Protein AF-A0A2E1FG38-F1 (afdb_monomer_lite)

Secondary structure (DSSP, 8-state):
-HHHHHHHHHHHHHHHHHHHHHHHHHHHHHTTSS--TTHHHHHHHHHHHHHHHHHHHTT--

Foldseek 3Di:
DVVLVVVLCVQLVVLVVQLVVLVVVLVCCVVVVDDDPCNVVSVVSNVVSVVSNCVSCVPVD

Radius of gyration: 14.33 Å; chains: 1; bounding box: 35×15×38 Å

Structure (mmCIF, N/CA/C/O backbone):
data_AF-A0A2E1FG38-F1
#
_entry.id   AF-A0A2E1FG38-F1
#
loop_
_atom_site.group_PDB
_atom_site.id
_atom_site.type_symbol
_atom_site.label_atom_id
_atom_site.label_alt_id
_atom_site.label_comp_id
_atom_site.label_asym_id
_atom_site.label_entity_id
_atom_site.label_seq_id
_atom_site.pdbx_PDB_ins_code
_atom_site.Cartn_x
_atom_site.Cartn_y
_atom_site.Cartn_z
_atom_site.occupancy
_atom_site.B_iso_or_equiv
_atom_site.auth_seq_id
_atom_site.auth_comp_id
_atom_site.auth_asym_id
_atom_site.auth_atom_id
_atom_site.pdbx_PDB_model_num
ATOM 1 N N . ASN A 1 1 ? 15.793 2.872 -24.271 1.00 67.19 1 ASN A N 1
ATOM 2 C CA . ASN A 1 1 ? 14.666 2.201 -24.959 1.00 67.19 1 ASN A CA 1
ATOM 3 C C . ASN A 1 1 ? 13.351 2.876 -24.534 1.00 67.19 1 ASN A C 1
ATOM 5 O O . ASN A 1 1 ? 12.849 2.571 -23.459 1.00 67.19 1 ASN A O 1
ATOM 9 N N . LYS A 1 2 ? 12.847 3.866 -25.295 1.00 73.81 2 LYS A N 1
ATOM 10 C CA . LYS A 1 2 ? 11.706 4.742 -24.911 1.00 73.81 2 LYS A CA 1
ATOM 11 C C . LYS A 1 2 ? 10.402 3.964 -24.678 1.00 73.81 2 LYS A C 1
ATOM 13 O O . LYS A 1 2 ? 9.681 4.245 -23.729 1.00 73.81 2 LYS A O 1
ATOM 18 N N . LEU A 1 3 ? 10.174 2.924 -25.479 1.00 78.50 3 LEU A N 1
ATOM 19 C CA . LEU A 1 3 ? 9.046 1.999 -25.333 1.00 78.50 3 LEU A CA 1
ATOM 20 C C . LEU A 1 3 ? 9.062 1.275 -23.978 1.00 78.50 3 LEU A C 1
ATOM 22 O O . LEU A 1 3 ? 8.031 1.150 -23.335 1.00 78.50 3 LEU A O 1
ATOM 26 N N . SER A 1 4 ? 10.237 0.868 -23.491 1.00 79.19 4 SER A N 1
ATOM 27 C CA . SER A 1 4 ? 10.366 0.228 -22.173 1.00 79.19 4 SER A CA 1
ATOM 28 C C . SER A 1 4 ? 10.049 1.180 -21.013 1.00 79.19 4 SER A C 1
ATOM 30 O O . SER A 1 4 ? 9.586 0.726 -19.970 1.00 79.19 4 SER A O 1
ATOM 32 N N . ILE A 1 5 ? 10.289 2.485 -21.175 1.00 80.88 5 ILE A N 1
ATOM 33 C CA . ILE A 1 5 ? 9.933 3.500 -20.171 1.00 80.88 5 ILE A CA 1
ATOM 34 C C . ILE A 1 5 ? 8.413 3.681 -20.142 1.00 80.88 5 ILE A C 1
ATOM 36 O O . ILE A 1 5 ? 7.811 3.502 -19.089 1.00 80.88 5 ILE A O 1
ATOM 40 N N . GLN A 1 6 ? 7.781 3.905 -21.298 1.00 86.31 6 GLN A N 1
ATOM 41 C CA . GLN A 1 6 ? 6.321 4.053 -21.390 1.00 86.31 6 GLN A CA 1
ATOM 42 C C . GLN A 1 6 ? 5.565 2.820 -20.886 1.00 86.31 6 GLN A C 1
ATOM 44 O O . GLN A 1 6 ? 4.599 2.946 -20.139 1.00 86.31 6 GLN A O 1
ATOM 49 N N . THR A 1 7 ? 6.018 1.614 -21.236 1.00 85.00 7 THR A N 1
ATOM 50 C CA . THR A 1 7 ? 5.399 0.383 -20.727 1.00 85.00 7 THR A CA 1
ATOM 51 C C . THR A 1 7 ? 5.483 0.295 -19.203 1.00 85.00 7 THR A C 1
ATOM 53 O O . THR A 1 7 ? 4.541 -0.177 -18.575 1.00 85.00 7 THR A O 1
ATOM 56 N N . ARG A 1 8 ? 6.568 0.778 -18.584 1.00 83.25 8 ARG A N 1
ATOM 57 C CA . ARG A 1 8 ? 6.687 0.819 -17.119 1.00 83.25 8 ARG A CA 1
ATOM 58 C C . ARG A 1 8 ? 5.787 1.876 -16.497 1.00 83.25 8 ARG A C 1
ATOM 60 O O . ARG A 1 8 ? 5.134 1.578 -15.505 1.00 83.25 8 ARG A O 1
ATOM 67 N N . GLU A 1 9 ? 5.703 3.067 -17.080 1.00 86.69 9 GLU A N 1
ATOM 68 C CA . GLU A 1 9 ? 4.799 4.127 -16.609 1.00 86.69 9 GLU A CA 1
ATOM 69 C C . GLU A 1 9 ? 3.335 3.667 -16.619 1.00 86.69 9 GLU A C 1
ATOM 71 O O . GLU A 1 9 ? 2.616 3.880 -15.642 1.00 86.69 9 GLU A O 1
ATOM 76 N N . ASN A 1 10 ? 2.929 2.924 -17.654 1.00 90.62 10 ASN A N 1
ATOM 77 C CA . ASN A 1 10 ? 1.591 2.332 -17.754 1.00 90.62 10 ASN A CA 1
ATOM 78 C C . ASN A 1 10 ? 1.292 1.287 -16.664 1.00 90.62 10 ASN A C 1
ATOM 80 O O . ASN A 1 10 ? 0.126 1.011 -16.395 1.00 90.62 10 ASN A O 1
ATOM 84 N N . VAL A 1 11 ? 2.318 0.705 -16.033 1.00 90.56 11 VAL A N 1
ATOM 85 C CA . VAL A 1 11 ? 2.171 -0.232 -14.905 1.00 90.56 11 VAL A CA 1
ATOM 86 C C . VAL A 1 11 ? 2.246 0.503 -13.566 1.00 90.56 11 VAL A C 1
ATOM 88 O O . VAL A 1 11 ? 1.441 0.242 -12.676 1.00 90.56 11 VAL A O 1
ATOM 91 N N . VAL A 1 12 ? 3.185 1.439 -13.421 1.00 93.06 12 VAL A N 1
ATOM 92 C CA . VAL A 1 12 ? 3.421 2.191 -12.178 1.00 93.06 12 VAL A CA 1
ATOM 93 C C . VAL A 1 12 ? 2.241 3.097 -11.842 1.00 93.06 12 VAL A C 1
ATOM 95 O O . VAL A 1 12 ? 1.801 3.136 -10.695 1.00 93.06 12 VAL A O 1
ATOM 98 N N . MET A 1 13 ? 1.695 3.810 -12.827 1.00 94.44 13 MET A N 1
ATOM 99 C CA . MET A 1 13 ? 0.677 4.822 -12.559 1.00 94.44 13 MET A CA 1
ATOM 100 C C . MET A 1 13 ? -0.608 4.218 -11.945 1.00 94.44 13 MET A C 1
ATOM 102 O O . MET A 1 13 ? -1.014 4.665 -10.869 1.00 94.44 13 MET A O 1
ATOM 106 N N . PRO A 1 14 ? -1.188 3.125 -12.484 1.00 96.50 14 PRO A N 1
ATOM 107 C CA . PRO A 1 14 ? -2.312 2.444 -11.836 1.00 96.50 14 PRO A CA 1
ATOM 108 C C . PRO A 1 14 ? -1.999 1.923 -10.426 1.00 96.50 14 PRO A C 1
ATOM 110 O O . PRO A 1 14 ? -2.844 2.007 -9.534 1.00 96.50 14 PRO A O 1
ATO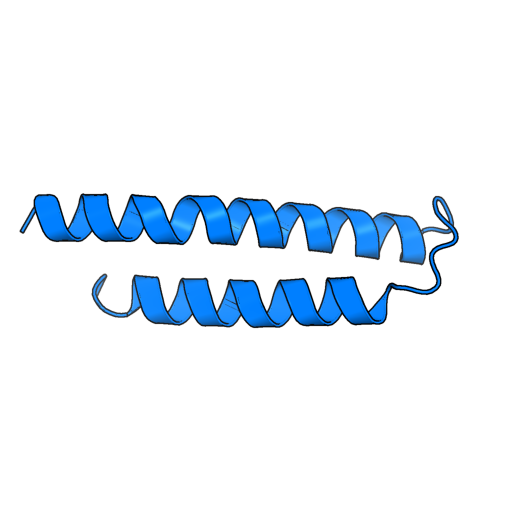M 113 N N . LEU A 1 15 ? -0.789 1.400 -10.200 1.00 96.69 15 LEU A N 1
ATOM 114 C CA . LEU A 1 15 ? -0.379 0.884 -8.892 1.00 96.69 15 LEU A CA 1
ATOM 115 C C . LEU A 1 15 ? -0.282 2.000 -7.845 1.00 96.69 15 LEU A C 1
ATOM 117 O O . LEU A 1 15 ? -0.716 1.799 -6.712 1.00 96.69 15 LEU A O 1
ATOM 121 N N . ILE A 1 16 ? 0.223 3.180 -8.221 1.00 96.81 16 ILE A N 1
ATOM 122 C CA . ILE A 1 16 ? 0.210 4.371 -7.361 1.00 96.81 16 ILE A CA 1
ATOM 123 C C . ILE A 1 16 ? -1.231 4.793 -7.058 1.00 96.81 16 ILE A C 1
ATOM 125 O O . ILE A 1 16 ? -1.559 4.998 -5.894 1.00 96.81 16 ILE A O 1
ATOM 129 N N . THR A 1 17 ? -2.121 4.869 -8.053 1.00 97.88 17 THR A N 1
ATOM 130 C CA . THR A 1 17 ? -3.534 5.225 -7.811 1.00 97.88 17 THR A CA 1
ATOM 131 C C . THR A 1 17 ? -4.203 4.277 -6.816 1.00 97.88 17 THR A C 1
ATOM 133 O O . THR A 1 17 ? -4.849 4.735 -5.874 1.00 97.88 17 THR A O 1
ATOM 136 N N . ILE A 1 18 ? -4.014 2.965 -6.983 1.00 98.00 18 ILE A N 1
ATOM 137 C CA . ILE A 1 18 ? -4.552 1.945 -6.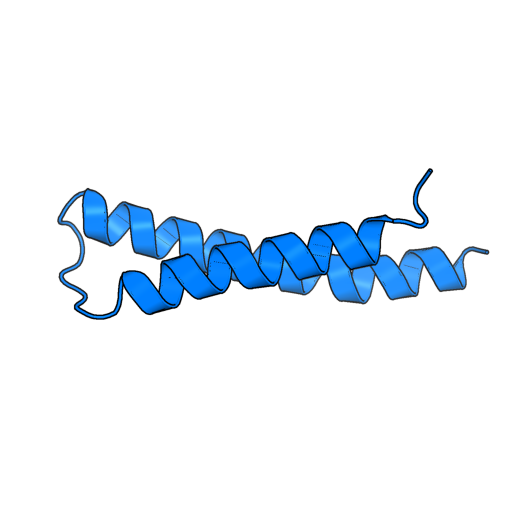072 1.00 98.00 18 ILE A CA 1
ATOM 138 C C . ILE A 1 18 ? -3.976 2.114 -4.661 1.00 98.00 18 ILE A C 1
ATOM 140 O O . ILE A 1 18 ? -4.718 2.056 -3.679 1.00 98.00 18 ILE A O 1
ATOM 144 N N . GLN A 1 19 ? -2.668 2.361 -4.552 1.00 98.31 19 GLN A N 1
ATOM 145 C CA . GLN A 1 19 ? -2.005 2.590 -3.271 1.00 98.31 19 GLN A CA 1
ATOM 146 C C . GLN A 1 19 ? -2.571 3.813 -2.545 1.00 98.31 19 GLN A C 1
ATOM 148 O O . GLN A 1 19 ? -2.878 3.731 -1.356 1.00 98.31 19 GLN A O 1
ATOM 153 N N . GLN A 1 20 ? -2.729 4.931 -3.260 1.00 98.06 20 GLN A N 1
ATOM 154 C CA . GLN A 1 20 ? -3.221 6.188 -2.697 1.00 98.06 20 GLN A CA 1
ATOM 155 C C . GLN A 1 20 ? -4.673 6.070 -2.242 1.00 98.06 20 GLN A C 1
ATOM 157 O O . GLN A 1 20 ? -5.009 6.542 -1.158 1.00 98.06 20 GLN A O 1
ATOM 162 N N . TYR A 1 21 ? -5.514 5.385 -3.019 1.00 97.69 21 TYR A N 1
ATOM 163 C CA . TYR A 1 21 ? -6.882 5.086 -2.608 1.00 97.69 21 TYR A CA 1
ATOM 164 C C . TYR A 1 21 ? -6.912 4.259 -1.316 1.00 97.69 21 TYR A C 1
ATOM 166 O O . TYR A 1 21 ? -7.600 4.616 -0.363 1.00 97.69 21 TYR A O 1
ATOM 174 N N . ALA A 1 22 ? -6.120 3.187 -1.242 1.00 97.75 22 ALA A N 1
ATOM 175 C CA . ALA A 1 22 ? -6.082 2.343 -0.054 1.00 97.75 22 ALA A CA 1
ATOM 176 C C . ALA A 1 22 ? -5.550 3.081 1.189 1.00 97.75 22 ALA A C 1
ATOM 178 O O . ALA A 1 22 ? -6.090 2.897 2.278 1.00 97.75 22 ALA A O 1
ATOM 179 N N . LEU A 1 23 ? -4.542 3.947 1.031 1.00 98.12 23 LEU A N 1
ATOM 180 C CA . LEU A 1 23 ? -4.035 4.809 2.106 1.00 98.12 23 LEU A CA 1
ATOM 181 C C . LEU A 1 23 ? -5.095 5.788 2.614 1.00 98.12 23 LEU A C 1
ATOM 183 O O . LEU A 1 23 ? -5.211 5.974 3.823 1.00 98.12 23 LEU A O 1
ATOM 187 N N . GLN A 1 24 ? -5.861 6.398 1.708 1.00 97.06 24 GLN A N 1
ATOM 188 C CA . GLN A 1 24 ? -6.933 7.323 2.070 1.00 97.06 24 GLN A CA 1
ATOM 189 C C . GLN A 1 24 ? -8.000 6.620 2.919 1.00 97.06 24 GLN A C 1
ATOM 191 O O . GLN A 1 24 ? -8.320 7.094 4.004 1.00 97.06 24 GLN A O 1
ATOM 196 N N . ILE A 1 25 ? -8.459 5.438 2.495 1.00 95.88 25 ILE A N 1
ATOM 197 C CA . ILE A 1 25 ? -9.451 4.662 3.255 1.00 95.88 25 ILE A CA 1
ATOM 198 C C . ILE A 1 25 ? -8.915 4.247 4.631 1.00 95.88 25 ILE A C 1
ATOM 200 O O . ILE A 1 25 ? -9.638 4.319 5.620 1.00 95.88 25 ILE A O 1
ATOM 204 N N . VAL A 1 26 ? -7.651 3.819 4.732 1.00 96.38 26 VAL A N 1
ATOM 205 C CA . VAL A 1 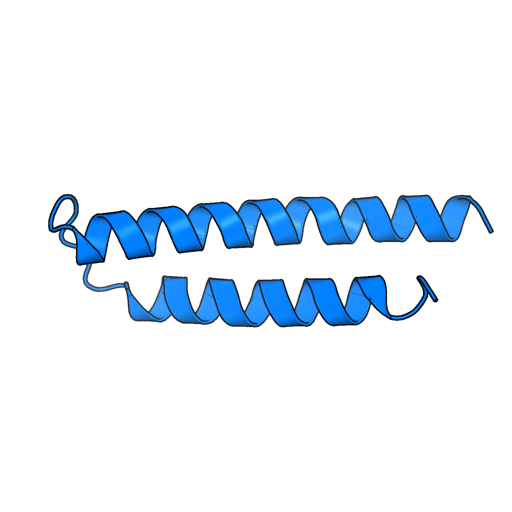26 ? -7.055 3.474 6.036 1.00 96.38 26 VAL A CA 1
ATOM 206 C C . VAL A 1 26 ? -7.047 4.683 6.974 1.00 96.38 26 VAL A C 1
ATOM 208 O O . VAL A 1 26 ? -7.416 4.526 8.135 1.00 96.38 26 VAL A O 1
ATOM 211 N N . LYS A 1 27 ? -6.707 5.878 6.473 1.00 96.06 27 LYS A N 1
ATOM 212 C CA . LYS A 1 27 ? -6.743 7.118 7.263 1.00 96.06 27 LYS A CA 1
ATOM 213 C C . LYS A 1 27 ? -8.151 7.472 7.738 1.00 96.06 27 LYS A C 1
ATOM 215 O O . LYS A 1 27 ? -8.302 7.812 8.903 1.00 96.06 27 LYS A O 1
ATOM 220 N N . GLU A 1 28 ? -9.158 7.354 6.876 1.00 95.19 28 GLU A N 1
ATOM 221 C CA . GLU A 1 28 ? -10.570 7.598 7.225 1.00 95.19 28 GLU A CA 1
ATOM 222 C C . GLU A 1 28 ? -11.087 6.611 8.288 1.00 95.19 28 GLU A C 1
ATOM 224 O O . GLU A 1 28 ? -11.889 6.961 9.154 1.00 95.19 28 GLU A O 1
ATOM 229 N N . ILE A 1 29 ? -10.609 5.361 8.257 1.00 94.44 29 ILE A N 1
ATOM 230 C CA . ILE A 1 29 ? -10.920 4.371 9.296 1.00 94.44 29 ILE A CA 1
ATOM 231 C C . ILE A 1 29 ? -10.237 4.737 10.618 1.00 94.44 29 ILE A C 1
ATOM 233 O O . ILE A 1 29 ? -10.846 4.630 11.680 1.00 94.44 29 ILE A O 1
ATOM 237 N N . GLU A 1 30 ? -8.969 5.149 10.571 1.00 92.69 30 GLU A N 1
ATOM 238 C CA . GLU A 1 30 ? -8.189 5.518 11.759 1.00 92.69 30 GLU A CA 1
ATOM 239 C C . GLU A 1 30 ? -8.653 6.828 12.404 1.00 92.69 30 GLU A C 1
ATOM 241 O O . GLU A 1 30 ? -8.576 6.954 13.625 1.00 92.69 30 GLU A O 1
ATOM 246 N N . SER A 1 31 ? -9.173 7.773 11.617 1.00 94.12 31 SER A N 1
ATOM 247 C CA . SER A 1 31 ? -9.784 9.012 12.114 1.00 94.12 31 SER A CA 1
ATOM 248 C C . SER A 1 31 ? -11.178 8.798 12.710 1.00 94.12 31 SER A C 1
ATOM 250 O O . SER A 1 31 ? -11.710 9.698 13.358 1.00 94.12 31 SER A O 1
ATOM 252 N N . GLY A 1 32 ? -11.775 7.617 12.516 1.00 91.00 32 GLY A N 1
ATOM 253 C CA . GLY A 1 32 ? -13.143 7.317 12.934 1.00 91.00 32 GLY A CA 1
ATOM 254 C C . GLY A 1 32 ? -14.217 7.923 12.025 1.00 91.00 32 GLY A C 1
ATOM 255 O O . GLY A 1 32 ? -15.398 7.813 12.347 1.00 91.00 32 GLY A O 1
ATOM 256 N N . GLU A 1 33 ? -13.837 8.525 10.892 1.00 86.12 33 GLU A N 1
ATOM 257 C CA . GLU A 1 33 ? -14.768 9.057 9.886 1.00 86.12 33 GLU A CA 1
ATOM 258 C C . GLU A 1 33 ? -15.555 7.936 9.194 1.00 86.12 33 GLU A C 1
ATOM 260 O O . GLU A 1 33 ? -16.720 8.116 8.834 1.00 86.12 33 GLU A O 1
ATOM 265 N N . VAL A 1 34 ? -14.943 6.755 9.042 1.00 85.56 34 VAL A N 1
ATOM 266 C CA . VAL A 1 34 ? -15.562 5.587 8.408 1.00 85.56 34 VAL A CA 1
ATOM 267 C C . VAL A 1 34 ? -15.414 4.348 9.286 1.00 85.56 34 VAL A C 1
ATOM 269 O O . VAL A 1 34 ? -14.313 3.874 9.558 1.00 85.56 34 VAL A O 1
ATOM 272 N N . TYR A 1 35 ? -16.534 3.719 9.650 1.00 81.69 35 TYR A N 1
ATOM 273 C CA . TYR A 1 35 ? -16.496 2.371 10.214 1.00 81.69 35 TYR A CA 1
ATOM 274 C C . 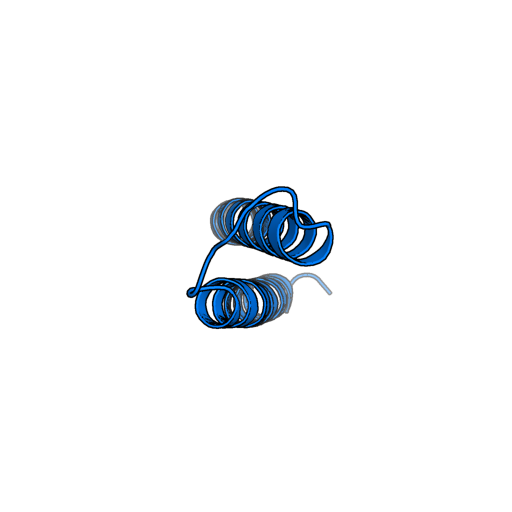TYR A 1 35 ? -16.389 1.333 9.093 1.00 81.69 35 TYR A C 1
ATOM 276 O O . TYR A 1 35 ? -17.343 1.096 8.350 1.00 81.69 35 TYR A O 1
ATOM 284 N N . ASN A 1 36 ? -15.229 0.687 8.966 1.00 75.44 36 ASN A N 1
ATOM 285 C CA . ASN A 1 36 ? -15.021 -0.348 7.958 1.00 75.44 36 ASN A CA 1
ATOM 286 C C . ASN A 1 36 ? -14.236 -1.540 8.519 1.00 75.44 36 ASN A C 1
ATOM 288 O O . ASN A 1 36 ? -13.028 -1.475 8.746 1.00 75.44 36 ASN A O 1
ATOM 292 N N . LEU A 1 37 ? -14.921 -2.680 8.651 1.00 79.56 37 LEU A N 1
ATOM 293 C CA . LEU A 1 37 ? -14.345 -3.958 9.096 1.00 79.56 37 LEU A CA 1
ATOM 294 C C . LEU A 1 37 ? -13.267 -4.518 8.148 1.00 79.56 37 LEU A C 1
ATOM 296 O O . LEU A 1 37 ? -12.608 -5.506 8.468 1.00 79.56 37 LEU A O 1
ATOM 300 N N . LYS A 1 38 ? -13.068 -3.908 6.973 1.00 89.88 38 LYS A N 1
ATOM 301 C CA . LYS A 1 38 ? -12.123 -4.358 5.945 1.00 89.88 38 LYS A CA 1
ATOM 302 C C . LYS A 1 38 ? -10.781 -3.619 5.965 1.00 89.88 38 LYS A C 1
ATOM 304 O O . LYS A 1 38 ? -10.050 -3.729 4.984 1.00 89.88 38 LYS A O 1
ATOM 309 N N . LYS A 1 39 ? -10.410 -2.916 7.048 1.00 93.44 39 LYS A N 1
ATOM 310 C CA . LYS A 1 39 ? -9.106 -2.216 7.171 1.00 93.44 39 LYS A CA 1
ATOM 311 C C . LYS A 1 39 ? -7.922 -3.078 6.700 1.00 93.44 39 LYS A C 1
ATOM 313 O O . LYS A 1 39 ? -7.137 -2.650 5.860 1.00 93.44 39 LYS A O 1
ATOM 318 N N . SER A 1 40 ? -7.877 -4.339 7.132 1.00 95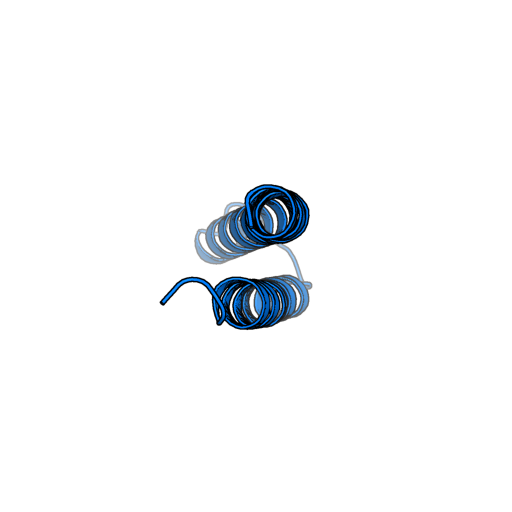.50 40 SER A N 1
ATOM 319 C CA . SER A 1 40 ? -6.813 -5.289 6.773 1.00 95.50 40 SER A CA 1
ATOM 320 C C . SER A 1 40 ? -6.723 -5.615 5.274 1.00 95.50 40 SER A C 1
ATOM 322 O O . SER A 1 40 ? -5.663 -6.005 4.783 1.00 95.50 40 SER A O 1
ATOM 324 N N . ILE A 1 41 ? -7.814 -5.465 4.514 1.00 96.94 41 ILE A N 1
ATOM 325 C CA . ILE A 1 41 ? -7.809 -5.619 3.052 1.00 96.94 41 ILE A CA 1
ATOM 326 C C . ILE A 1 41 ? -7.118 -4.417 2.403 1.00 96.94 41 ILE A C 1
ATOM 328 O O . ILE A 1 41 ? -6.300 -4.611 1.503 1.00 96.94 41 ILE A O 1
ATOM 332 N N . PHE A 1 42 ? -7.394 -3.198 2.873 1.00 97.25 42 PHE A N 1
ATOM 333 C CA . PHE A 1 42 ? -6.739 -1.990 2.369 1.00 97.25 42 PHE A CA 1
ATOM 334 C C . PHE A 1 42 ? -5.253 -1.955 2.736 1.00 97.25 42 PHE A C 1
ATOM 336 O O . PHE A 1 42 ? -4.428 -1.671 1.875 1.00 97.25 42 PHE A O 1
ATOM 343 N N . GLU A 1 43 ? -4.879 -2.377 3.945 1.00 97.50 43 GLU A N 1
ATOM 344 C CA . GLU A 1 43 ? -3.469 -2.545 4.332 1.00 97.50 43 GLU A CA 1
ATOM 345 C C . GLU A 1 43 ? -2.732 -3.521 3.397 1.00 97.50 43 GLU A C 1
ATOM 347 O O . GLU A 1 43 ? -1.669 -3.203 2.861 1.00 97.50 43 GLU A O 1
ATOM 352 N N . LYS A 1 44 ? -3.335 -4.682 3.096 1.00 98.25 44 LYS A N 1
ATOM 353 C CA . LYS A 1 44 ? -2.780 -5.632 2.113 1.00 98.25 44 LYS A CA 1
ATOM 354 C C . LYS A 1 44 ? -2.678 -5.031 0.712 1.00 98.25 44 LYS A C 1
ATOM 356 O O . LYS A 1 44 ? -1.746 -5.368 -0.021 1.00 98.25 44 LYS A O 1
ATOM 361 N N . MET A 1 45 ? -3.627 -4.181 0.322 1.00 98.00 45 MET A N 1
ATOM 362 C CA . MET A 1 45 ? -3.620 -3.498 -0.970 1.00 98.00 45 MET A CA 1
ATOM 363 C C . MET A 1 45 ? -2.421 -2.550 -1.077 1.00 98.00 45 MET A C 1
ATOM 365 O O . MET A 1 45 ? -1.690 -2.647 -2.059 1.00 98.00 45 MET A O 1
ATOM 369 N N . ILE A 1 46 ? -2.150 -1.757 -0.032 1.00 98.38 46 ILE A N 1
ATOM 370 C CA . ILE A 1 46 ? -0.985 -0.859 0.065 1.00 98.38 46 ILE A CA 1
ATOM 371 C C . ILE A 1 46 ? 0.325 -1.637 -0.100 1.00 98.38 46 ILE A C 1
ATOM 373 O O . ILE A 1 46 ? 1.195 -1.237 -0.876 1.00 98.38 46 ILE A O 1
ATOM 377 N N . THR A 1 47 ? 0.481 -2.761 0.608 1.00 97.94 47 THR A N 1
ATOM 378 C CA . THR A 1 47 ? 1.704 -3.576 0.533 1.00 97.94 47 THR A CA 1
ATOM 379 C C . THR A 1 47 ? 1.891 -4.199 -0.853 1.00 97.94 47 THR A C 1
ATOM 381 O O . THR A 1 47 ? 2.997 -4.204 -1.393 1.00 97.94 47 THR A O 1
ATOM 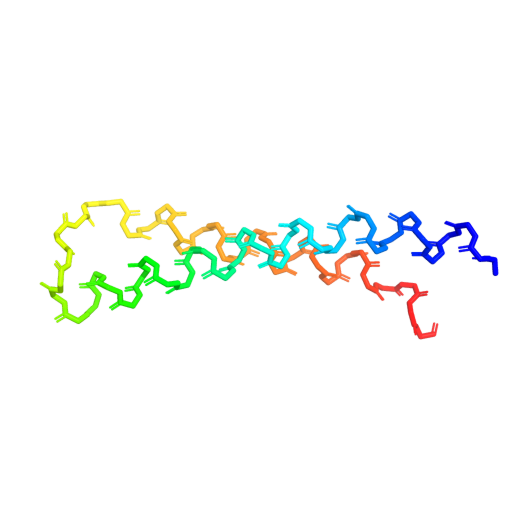384 N N . ARG A 1 48 ? 0.815 -4.702 -1.471 1.00 97.69 48 ARG A N 1
ATOM 385 C CA . ARG A 1 48 ? 0.876 -5.323 -2.806 1.00 97.69 48 ARG A CA 1
ATOM 386 C C . ARG A 1 48 ? 1.185 -4.307 -3.900 1.00 97.69 48 ARG A C 1
ATOM 388 O O . ARG A 1 48 ? 2.022 -4.591 -4.756 1.00 97.69 48 ARG A O 1
ATOM 395 N N . SER A 1 49 ? 0.561 -3.130 -3.860 1.00 97.38 49 SER A N 1
ATOM 396 C CA . SER A 1 49 ? 0.857 -2.052 -4.807 1.00 97.38 49 SER A CA 1
ATOM 397 C C . SER A 1 49 ? 2.282 -1.527 -4.636 1.00 97.38 49 SER A C 1
ATOM 399 O O . SER A 1 49 ? 2.954 -1.276 -5.633 1.00 97.38 49 SER A O 1
ATOM 401 N N . LEU A 1 50 ? 2.786 -1.446 -3.396 1.00 95.94 50 LEU A N 1
ATOM 402 C CA . LEU A 1 50 ? 4.177 -1.080 -3.115 1.00 95.94 50 LEU A CA 1
ATOM 403 C C . LEU A 1 50 ? 5.163 -2.062 -3.760 1.00 95.94 50 LEU A C 1
ATOM 405 O O . LEU A 1 50 ? 6.082 -1.636 -4.457 1.00 95.94 50 LEU A O 1
ATOM 409 N N . TYR A 1 51 ? 4.965 -3.371 -3.575 1.00 95.38 51 TYR A N 1
ATOM 410 C CA . TYR A 1 51 ? 5.822 -4.377 -4.211 1.00 95.38 51 TYR A CA 1
ATOM 411 C C . TYR A 1 51 ? 5.726 -4.347 -5.737 1.00 95.38 51 TYR A C 1
ATOM 413 O O . TYR A 1 51 ? 6.747 -4.484 -6.411 1.00 95.38 51 TYR A O 1
ATOM 421 N N . GLY A 1 52 ? 4.532 -4.113 -6.289 1.00 93.56 52 GLY A N 1
ATOM 422 C CA . GLY A 1 52 ? 4.354 -3.898 -7.725 1.00 93.56 52 GLY A CA 1
ATOM 423 C C . GLY A 1 52 ? 5.167 -2.704 -8.233 1.00 93.56 52 GLY A C 1
ATOM 424 O O . GLY A 1 52 ? 5.902 -2.838 -9.210 1.00 93.56 52 GLY A O 1
ATOM 425 N N . ASN A 1 53 ? 5.101 -1.570 -7.529 1.00 91.56 53 ASN A N 1
ATOM 426 C CA . ASN A 1 53 ? 5.840 -0.354 -7.870 1.00 91.56 53 ASN A CA 1
ATOM 427 C C . ASN A 1 53 ? 7.357 -0.561 -7.803 1.00 91.56 53 ASN A C 1
ATOM 429 O O . ASN A 1 53 ? 8.059 -0.179 -8.735 1.00 91.56 53 ASN A O 1
ATOM 433 N N . ILE A 1 54 ? 7.861 -1.217 -6.751 1.00 90.56 54 ILE A N 1
ATOM 434 C CA . ILE A 1 54 ? 9.286 -1.559 -6.616 1.00 90.56 54 ILE A CA 1
ATOM 435 C C . ILE A 1 54 ? 9.739 -2.456 -7.772 1.00 90.56 54 ILE A C 1
ATOM 437 O O . ILE A 1 54 ? 10.791 -2.236 -8.364 1.00 90.56 54 ILE A O 1
ATOM 441 N N . ASN A 1 55 ? 8.952 -3.471 -8.125 1.00 88.69 55 ASN A N 1
ATOM 442 C CA . ASN A 1 55 ? 9.326 -4.398 -9.191 1.00 88.69 55 ASN A CA 1
ATOM 443 C C . ASN A 1 55 ? 9.279 -3.743 -10.577 1.00 88.69 55 ASN A C 1
ATOM 445 O O . ASN A 1 55 ? 10.133 -4.033 -11.412 1.00 88.69 55 ASN A O 1
ATOM 449 N N . ALA A 1 56 ? 8.335 -2.829 -10.810 1.00 85.75 56 ALA A N 1
ATOM 450 C CA . ALA A 1 56 ? 8.258 -2.058 -12.046 1.00 85.75 56 ALA A CA 1
ATOM 451 C C . ALA A 1 56 ? 9.374 -0.998 -12.158 1.00 85.75 56 ALA A C 1
ATOM 453 O O . ALA A 1 56 ? 9.819 -0.690 -13.266 1.00 85.75 56 ALA A O 1
ATOM 454 N N . SER A 1 57 ? 9.863 -0.466 -11.030 1.00 74.19 57 SER A N 1
ATOM 455 C CA . SER A 1 57 ? 10.914 0.561 -10.988 1.00 74.19 57 SER A CA 1
ATOM 456 C C . SER A 1 57 ? 12.347 0.015 -11.006 1.00 74.19 57 SER A C 1
ATOM 458 O O . SER A 1 57 ? 13.277 0.784 -11.238 1.00 74.19 57 SER A O 1
ATOM 460 N N . ARG A 1 58 ? 12.551 -1.300 -10.836 1.00 66.56 58 ARG A N 1
ATOM 461 C CA . ARG A 1 58 ? 13.883 -1.946 -10.779 1.00 66.56 58 ARG A CA 1
ATOM 462 C C . ARG A 1 58 ? 14.789 -1.735 -12.004 1.00 66.56 58 ARG A C 1
ATOM 464 O O . ARG A 1 58 ? 15.987 -1.927 -11.870 1.00 66.56 58 ARG A O 1
ATOM 471 N N . ASN A 1 59 ? 14.262 -1.317 -13.158 1.00 58.09 59 ASN A N 1
ATOM 472 C CA . ASN A 1 59 ? 15.053 -1.002 -14.365 1.00 58.09 59 ASN A CA 1
ATOM 473 C C . ASN A 1 59 ? 15.174 0.515 -14.630 1.00 58.09 59 ASN A C 1
ATOM 475 O O . ASN A 1 59 ? 15.281 0.946 -15.781 1.00 58.09 59 ASN A O 1
ATOM 479 N N . SER A 1 60 ? 15.044 1.333 -13.584 1.00 53.66 60 SER A N 1
ATOM 480 C CA . SER A 1 60 ? 15.133 2.799 -13.654 1.00 53.66 60 SER A CA 1
ATOM 481 C C . SER A 1 60 ? 16.467 3.364 -13.147 1.00 53.66 60 SER A C 1
ATOM 483 O O . SER A 1 60 ? 16.612 4.584 -13.147 1.00 53.66 60 SER A O 1
ATOM 485 N N . ALA A 1 61 ? 17.401 2.506 -12.720 1.00 47.31 61 ALA A N 1
ATOM 486 C CA . ALA A 1 61 ? 18.787 2.855 -12.399 1.00 47.31 61 ALA A CA 1
ATOM 487 C C . ALA A 1 61 ? 19.723 2.367 -13.510 1.00 47.31 61 ALA A C 1
ATOM 489 O O . ALA A 1 61 ? 19.463 1.258 -14.035 1.00 47.31 61 ALA A O 1
#

pLDDT: mean 88.95, std 11.49, range [47.31, 98.38]

Sequence (61 aa):
NKLSIQTRENVVMPLITIQQYALQIVKEIESGEVYNLKKSIFEKMITRSLYGNINASRNSA